Protein AF-A0A4Y8CJL8-F1 (afdb_monomer_lite)

Foldseek 3Di:
DDDPDPPDGVVVVVVVVVVVVVVVVVLVVVQLVPPQADDDPNADPNHHHDDCPPPQWDWDWDQDPNDTDTDTGHDDDDQADPVRDGDD

Secondary structure (DS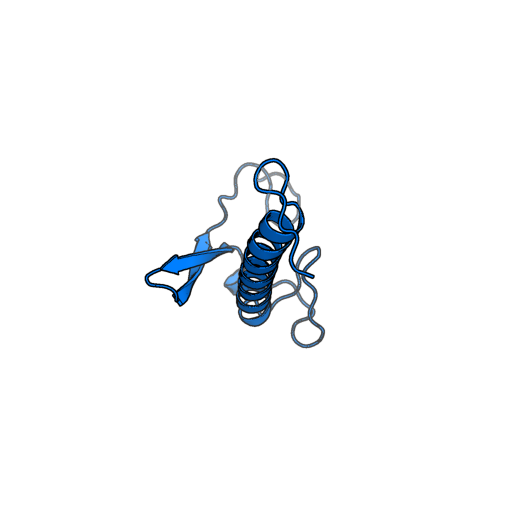SP, 8-state):
-----SSS-HHHHHHHHHHHHHHHHHHHHHHHHH--S-BTTB--SSS-S--HHHH-EEEEEEEETTEEEEEEEE----SB-TTSPBP-

Sequence (88 aa):
IPNPNEVMNTAFTDYVELGNLILLSRCACLAARNRLESRGAHTREDYPKRDDKNFLKHSIVNLENDELKLSYKDVVVTEFSLDGRRVQ

Structure (mmCIF, N/CA/C/O backbone):
data_AF-A0A4Y8CJL8-F1
#
_entry.id   AF-A0A4Y8CJL8-F1
#
loop_
_atom_site.group_PDB
_atom_site.id
_atom_site.type_symbol
_atom_site.label_atom_id
_atom_site.label_alt_id
_atom_site.label_comp_id
_atom_site.label_asym_id
_atom_site.label_entity_id
_atom_site.label_seq_id
_atom_site.pdbx_PDB_ins_code
_atom_site.Cartn_x
_atom_site.Cartn_y
_atom_site.Cartn_z
_atom_site.occupancy
_atom_site.B_iso_or_equiv
_atom_site.auth_seq_id
_atom_site.auth_comp_id
_atom_site.auth_asym_id
_atom_site.auth_atom_id
_atom_site.pdbx_PDB_model_num
ATOM 1 N N . ILE A 1 1 ? 4.033 5.800 -29.006 1.00 62.91 1 ILE A N 1
ATOM 2 C CA . ILE A 1 1 ? 4.840 6.624 -29.937 1.00 62.91 1 ILE A CA 1
ATOM 3 C C . ILE A 1 1 ? 6.276 6.143 -29.793 1.00 62.91 1 ILE A C 1
ATOM 5 O O . ILE A 1 1 ? 6.827 6.337 -28.717 1.00 62.91 1 ILE A O 1
ATOM 9 N N . PRO A 1 2 ? 6.847 5.419 -30.768 1.00 73.12 2 PRO A N 1
ATOM 10 C CA . PRO A 1 2 ? 8.240 4.994 -30.681 1.00 73.12 2 PRO A CA 1
ATOM 11 C C . PRO A 1 2 ? 9.154 6.214 -30.838 1.00 73.12 2 PRO A C 1
ATOM 13 O O . PRO A 1 2 ? 9.012 6.956 -31.808 1.00 73.12 2 PRO A O 1
ATOM 16 N N . ASN A 1 3 ? 10.075 6.426 -29.897 1.00 77.62 3 ASN A N 1
ATOM 17 C CA . ASN A 1 3 ? 11.167 7.387 -30.042 1.00 77.62 3 ASN A CA 1
ATOM 18 C C . ASN A 1 3 ? 12.452 6.594 -30.363 1.00 77.62 3 ASN A C 1
ATOM 20 O O . ASN A 1 3 ? 12.858 5.773 -29.541 1.00 77.62 3 ASN A O 1
ATOM 24 N N . PRO A 1 4 ? 13.061 6.781 -31.548 1.00 80.44 4 PRO A N 1
ATOM 25 C CA . PRO A 1 4 ? 14.248 6.039 -31.972 1.00 80.44 4 PRO A CA 1
ATOM 26 C C . PRO A 1 4 ? 15.565 6.602 -31.406 1.00 80.44 4 PRO A C 1
ATOM 28 O O . PRO A 1 4 ? 16.624 6.054 -31.690 1.00 80.44 4 PRO A O 1
ATOM 31 N N . ASN A 1 5 ? 15.536 7.705 -30.650 1.00 82.19 5 ASN A N 1
ATOM 32 C CA . ASN A 1 5 ? 16.737 8.309 -30.075 1.00 82.19 5 ASN A CA 1
ATOM 33 C C . ASN A 1 5 ? 17.238 7.489 -28.878 1.00 82.19 5 ASN A C 1
ATOM 35 O O . ASN A 1 5 ? 16.573 7.436 -27.849 1.00 82.19 5 ASN A O 1
ATOM 39 N N . GLU A 1 6 ? 18.421 6.891 -28.998 1.00 80.06 6 GLU A N 1
ATOM 40 C CA . GLU A 1 6 ? 19.012 6.024 -27.969 1.00 80.06 6 GLU A CA 1
ATOM 41 C C . GLU A 1 6 ? 19.570 6.784 -26.752 1.00 80.06 6 GLU A C 1
ATOM 43 O O . GLU A 1 6 ? 19.721 6.198 -25.684 1.00 80.06 6 GLU A O 1
ATOM 48 N N . VAL A 1 7 ? 19.858 8.087 -26.876 1.00 85.69 7 VAL A N 1
ATOM 49 C CA . VAL A 1 7 ? 20.530 8.871 -25.820 1.00 85.69 7 VAL A CA 1
ATOM 50 C C . VAL A 1 7 ? 19.537 9.457 -24.815 1.00 85.69 7 VAL A C 1
ATOM 52 O O . VAL A 1 7 ? 19.812 9.498 -23.619 1.00 85.69 7 VAL A O 1
ATOM 55 N N . MET A 1 8 ? 18.373 9.917 -25.282 1.00 87.25 8 MET A N 1
ATOM 56 C CA . MET A 1 8 ? 17.339 10.522 -24.432 1.00 87.25 8 MET A CA 1
ATOM 57 C C . MET A 1 8 ? 15.948 10.049 -24.860 1.00 87.25 8 MET A C 1
ATOM 59 O O . MET A 1 8 ? 15.119 10.813 -25.364 1.00 87.25 8 MET A O 1
ATOM 63 N N . ASN A 1 9 ? 15.700 8.752 -24.680 1.00 89.50 9 ASN A N 1
ATOM 64 C CA . ASN A 1 9 ? 14.416 8.140 -24.990 1.00 89.50 9 ASN A CA 1
ATOM 65 C C . ASN A 1 9 ? 13.402 8.343 -23.855 1.00 89.50 9 ASN A C 1
ATOM 67 O O . ASN A 1 9 ? 13.173 7.447 -23.045 1.00 89.50 9 ASN A O 1
ATOM 71 N N . THR A 1 10 ? 12.761 9.508 -23.799 1.00 90.50 10 THR A N 1
ATOM 72 C CA . THR A 1 10 ? 11.726 9.772 -22.783 1.00 90.50 10 THR A CA 1
ATOM 73 C C . THR A 1 10 ? 10.541 8.811 -22.887 1.00 90.50 10 THR A C 1
ATOM 75 O O . THR A 1 10 ? 10.014 8.396 -21.867 1.00 90.50 10 THR A O 1
ATOM 78 N N . ALA A 1 11 ? 10.182 8.363 -24.097 1.00 91.19 11 ALA A N 1
ATOM 79 C CA . ALA A 1 11 ? 9.082 7.417 -24.295 1.00 91.19 11 ALA A CA 1
ATOM 80 C C . ALA A 1 11 ? 9.348 6.053 -23.632 1.00 91.19 11 ALA A C 1
ATOM 82 O O . ALA A 1 11 ? 8.411 5.385 -23.198 1.00 91.19 11 ALA A O 1
ATOM 83 N N . PHE A 1 12 ? 10.615 5.635 -23.548 1.00 90.50 12 PHE A N 1
ATOM 84 C CA . PHE A 1 12 ? 11.001 4.445 -22.794 1.00 90.50 12 PHE A CA 1
ATOM 85 C C . PHE A 1 12 ? 10.841 4.666 -21.285 1.00 90.50 12 PHE A C 1
ATOM 87 O O . PHE A 1 12 ? 10.244 3.827 -20.610 1.00 90.50 12 PHE A O 1
ATOM 94 N N . THR A 1 13 ? 11.312 5.803 -20.766 1.00 91.94 13 THR A N 1
ATOM 95 C CA . THR A 1 13 ? 11.150 6.166 -19.349 1.00 91.94 13 THR A CA 1
ATOM 96 C C . THR A 1 13 ? 9.675 6.219 -18.952 1.00 91.94 13 THR A C 1
ATOM 98 O O . THR A 1 13 ? 9.290 5.558 -17.991 1.00 91.94 13 THR A O 1
ATOM 101 N N . ASP A 1 14 ? 8.836 6.892 -19.743 1.00 93.19 14 ASP A N 1
ATOM 102 C CA . ASP A 1 14 ? 7.390 6.997 -19.508 1.00 93.19 14 ASP A CA 1
ATOM 103 C C . ASP A 1 14 ? 6.728 5.611 -19.427 1.00 93.19 14 ASP A C 1
ATOM 105 O O . ASP A 1 14 ? 5.829 5.377 -18.619 1.00 93.19 14 ASP A O 1
ATOM 109 N N . TYR A 1 15 ? 7.177 4.660 -20.253 1.00 93.56 15 TYR A N 1
ATOM 110 C CA . TYR A 1 15 ? 6.645 3.299 -20.253 1.00 93.56 15 TYR A CA 1
ATOM 111 C C . TYR A 1 15 ? 7.003 2.530 -18.973 1.00 93.56 15 TYR A C 1
ATOM 113 O O . TYR A 1 15 ? 6.161 1.829 -18.408 1.00 93.56 15 TYR A O 1
ATOM 121 N N . VAL A 1 16 ? 8.237 2.684 -18.487 1.00 94.94 16 VAL A N 1
ATOM 122 C CA . VAL A 1 16 ? 8.682 2.100 -17.212 1.00 94.94 16 VAL A CA 1
ATOM 123 C C . VAL A 1 16 ? 7.907 2.717 -16.045 1.00 94.94 16 VAL A C 1
ATOM 125 O O . VAL A 1 16 ? 7.400 2.002 -15.178 1.00 94.94 16 VAL A O 1
ATOM 128 N N . GLU A 1 17 ? 7.755 4.041 -16.041 1.00 96.94 17 GLU A N 1
ATOM 129 C CA . GLU A 1 17 ? 7.005 4.767 -15.016 1.00 96.94 17 GLU A CA 1
ATOM 130 C C . GLU A 1 17 ? 5.523 4.388 -15.002 1.00 96.94 17 GLU A C 1
ATOM 132 O O . GLU A 1 17 ? 4.949 4.193 -13.928 1.00 96.94 17 GLU A O 1
ATOM 137 N N . LEU A 1 18 ? 4.912 4.188 -16.172 1.00 97.25 18 LEU A N 1
ATOM 138 C CA . LEU A 1 18 ? 3.544 3.688 -16.281 1.00 97.25 18 LEU A CA 1
ATOM 139 C C . LEU A 1 18 ? 3.383 2.331 -15.581 1.00 97.25 18 LEU A C 1
ATOM 141 O O . LEU A 1 18 ? 2.411 2.128 -14.850 1.00 97.25 18 LEU A O 1
ATOM 145 N N . GLY A 1 19 ? 4.348 1.420 -15.747 1.00 96.81 19 GLY A N 1
ATOM 146 C CA . GLY A 1 19 ? 4.371 0.144 -15.029 1.00 96.81 19 GLY A CA 1
ATOM 147 C C . GLY A 1 19 ? 4.395 0.327 -13.508 1.00 96.81 19 GLY A C 1
ATOM 148 O O . GLY A 1 19 ? 3.606 -0.297 -12.791 1.00 96.81 19 GLY A O 1
ATOM 149 N N . ASN A 1 20 ? 5.232 1.243 -13.016 1.00 96.94 20 ASN A N 1
ATOM 150 C CA . ASN A 1 20 ? 5.331 1.562 -11.590 1.00 96.94 20 ASN A CA 1
ATOM 151 C C . ASN A 1 20 ? 4.025 2.151 -11.036 1.00 96.94 20 ASN A C 1
ATOM 153 O O . ASN A 1 20 ? 3.571 1.750 -9.963 1.00 96.94 20 ASN A O 1
ATOM 157 N N . LEU A 1 21 ? 3.386 3.062 -11.774 1.00 98.19 21 LEU A N 1
ATOM 158 C CA . LEU A 1 21 ? 2.107 3.660 -11.381 1.00 98.19 21 LEU A CA 1
ATOM 159 C C . LEU A 1 21 ? 0.999 2.609 -11.286 1.00 98.19 21 LEU A C 1
ATOM 161 O O . LEU A 1 21 ? 0.246 2.588 -10.308 1.00 98.19 21 LEU A O 1
ATOM 165 N N . ILE A 1 22 ? 0.925 1.695 -12.257 1.00 97.31 22 ILE A N 1
ATOM 166 C CA . ILE A 1 22 ? -0.037 0.590 -12.230 1.00 97.31 22 ILE A CA 1
ATOM 167 C C . ILE A 1 22 ? 0.220 -0.298 -11.007 1.00 97.31 22 ILE A C 1
ATOM 169 O O . ILE A 1 22 ? -0.722 -0.617 -10.279 1.00 97.31 22 ILE A O 1
ATOM 173 N N . LEU A 1 23 ? 1.474 -0.655 -10.727 1.00 96.94 23 LEU A N 1
ATOM 174 C CA . LEU A 1 23 ? 1.824 -1.471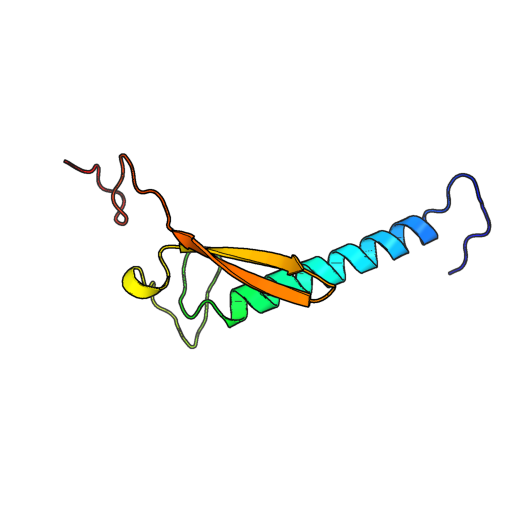 -9.564 1.00 96.94 23 LEU A CA 1
ATOM 175 C C . LEU A 1 23 ? 1.411 -0.797 -8.245 1.00 96.94 23 LEU A C 1
ATOM 177 O O . LEU A 1 23 ? 0.714 -1.408 -7.433 1.00 96.94 23 LEU A O 1
ATOM 181 N N . LEU A 1 24 ? 1.768 0.476 -8.056 1.00 97.38 24 LEU A N 1
ATOM 182 C CA . LEU A 1 24 ? 1.424 1.240 -6.854 1.00 97.38 24 LEU A CA 1
ATOM 183 C C . LEU A 1 24 ? -0.091 1.404 -6.687 1.00 97.38 24 LEU A C 1
ATOM 185 O O . LEU A 1 24 ? -0.604 1.257 -5.576 1.00 97.38 24 LEU A O 1
ATOM 189 N N . SER A 1 25 ? -0.822 1.640 -7.782 1.00 98.12 25 SER A N 1
ATOM 190 C CA . SER A 1 25 ? -2.286 1.736 -7.747 1.00 98.12 25 SER A CA 1
ATOM 191 C C . SER A 1 25 ? -2.929 0.430 -7.266 1.00 98.12 25 SER A C 1
ATOM 193 O O . SER A 1 25 ? -3.813 0.453 -6.408 1.00 98.12 25 SER A O 1
ATOM 195 N N . ARG A 1 26 ? -2.426 -0.727 -7.720 1.00 97.75 26 ARG A N 1
ATOM 196 C CA . ARG A 1 26 ? -2.893 -2.046 -7.267 1.00 97.75 26 ARG A CA 1
ATOM 197 C C . ARG A 1 26 ? -2.619 -2.258 -5.781 1.00 97.75 26 ARG A C 1
ATOM 199 O O . ARG A 1 26 ? -3.506 -2.743 -5.076 1.00 97.75 26 ARG A O 1
ATOM 206 N N . CYS A 1 27 ? -1.444 -1.860 -5.290 1.00 97.75 27 CYS A N 1
ATOM 207 C CA . CYS A 1 27 ? -1.118 -1.911 -3.862 1.00 97.75 27 CYS A CA 1
ATOM 208 C C . CYS A 1 27 ? -2.093 -1.065 -3.029 1.00 97.75 27 CYS A C 1
ATOM 210 O O . CYS A 1 27 ? -2.638 -1.552 -2.036 1.00 97.75 27 CYS A O 1
ATOM 212 N N . ALA A 1 28 ? -2.359 0.172 -3.459 1.00 97.38 28 ALA A N 1
ATOM 213 C CA . ALA A 1 28 ? -3.283 1.075 -2.779 1.00 97.38 28 ALA A CA 1
ATOM 214 C C . ALA A 1 28 ? -4.713 0.509 -2.746 1.00 97.38 28 ALA A C 1
ATOM 216 O O . ALA A 1 28 ? -5.320 0.439 -1.676 1.00 97.38 28 ALA A O 1
ATOM 217 N N . CYS A 1 29 ? -5.228 0.024 -3.881 1.00 97.44 29 CYS A N 1
ATOM 218 C CA . CYS A 1 29 ? -6.550 -0.600 -3.955 1.00 97.44 29 CYS A CA 1
ATOM 219 C C . CYS A 1 29 ? -6.653 -1.852 -3.071 1.00 97.44 29 CYS A C 1
ATOM 221 O O . CYS A 1 29 ? -7.658 -2.034 -2.380 1.00 97.44 29 CYS A O 1
ATOM 223 N N . LEU A 1 30 ? -5.622 -2.706 -3.053 1.00 97.88 30 LEU A N 1
ATOM 224 C CA . LEU A 1 30 ? -5.600 -3.904 -2.213 1.00 97.88 30 LEU A CA 1
ATOM 225 C C . LEU A 1 30 ? -5.656 -3.541 -0.724 1.00 97.88 30 LEU A C 1
ATOM 227 O O . LEU A 1 30 ? -6.451 -4.123 0.016 1.00 97.88 30 LEU A O 1
ATOM 231 N N . ALA A 1 31 ? -4.853 -2.572 -0.282 1.00 97.69 31 ALA A N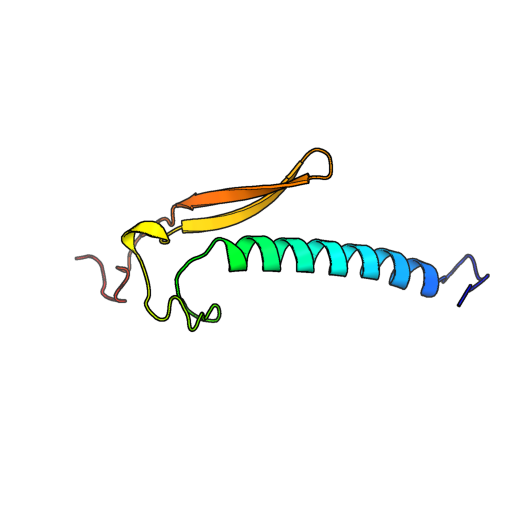 1
ATOM 232 C CA . ALA A 1 31 ? -4.861 -2.112 1.104 1.00 97.69 31 ALA A CA 1
ATOM 233 C C . ALA A 1 31 ? -6.205 -1.461 1.483 1.00 97.69 31 ALA A C 1
ATOM 235 O O . ALA A 1 31 ? -6.798 -1.826 2.500 1.00 97.69 31 ALA A O 1
ATOM 236 N N . ALA A 1 32 ? -6.724 -0.563 0.639 1.00 97.38 32 ALA A N 1
ATOM 237 C CA . ALA A 1 32 ? -7.982 0.149 0.869 1.00 97.38 32 ALA A CA 1
ATOM 238 C C . ALA A 1 32 ? -9.187 -0.801 0.962 1.00 97.38 32 ALA A C 1
ATOM 240 O O . ALA A 1 32 ? -10.036 -0.649 1.844 1.00 97.38 32 ALA A O 1
ATOM 241 N N . ARG A 1 33 ? -9.240 -1.825 0.099 1.00 97.12 33 ARG A N 1
ATOM 242 C CA . ARG A 1 33 ? -10.315 -2.828 0.098 1.00 97.12 33 ARG A CA 1
ATOM 243 C C . ARG A 1 33 ? -10.354 -3.637 1.394 1.00 97.12 33 ARG A C 1
ATOM 245 O O . ARG A 1 33 ? -11.439 -3.889 1.913 1.00 97.12 33 ARG A O 1
ATOM 252 N N . ASN A 1 34 ? -9.190 -4.034 1.909 1.00 97.38 34 ASN A N 1
ATOM 253 C CA . ASN A 1 34 ? -9.082 -4.865 3.112 1.00 97.38 34 ASN A CA 1
ATOM 254 C C . ASN A 1 34 ? -9.173 -4.064 4.424 1.00 97.38 34 ASN A C 1
ATOM 256 O O . ASN A 1 34 ? -9.392 -4.649 5.483 1.00 97.38 34 ASN A O 1
ATOM 260 N N . ARG A 1 35 ? -9.002 -2.737 4.389 1.00 97.69 35 ARG A N 1
ATOM 261 C CA . ARG A 1 35 ? -9.192 -1.869 5.558 1.00 97.69 35 ARG A CA 1
ATOM 262 C C . ARG A 1 35 ? -10.661 -1.448 5.672 1.00 97.69 35 ARG A C 1
ATOM 264 O O . ARG A 1 35 ? -11.103 -0.510 5.007 1.00 97.69 35 ARG A O 1
ATOM 271 N N . LEU A 1 36 ? -11.406 -2.168 6.511 1.00 97.38 36 LEU A N 1
ATOM 272 C CA . LEU A 1 36 ? -12.852 -2.014 6.736 1.00 97.38 36 LEU A CA 1
ATOM 273 C C . LEU A 1 36 ? -13.146 -1.014 7.872 1.00 97.38 36 LEU A C 1
ATOM 275 O O . LEU A 1 36 ? -13.867 -1.314 8.818 1.00 97.38 36 LEU A O 1
ATOM 279 N N . GLU A 1 37 ? -12.542 0.169 7.798 1.00 97.62 37 GLU A N 1
ATOM 280 C CA . GLU A 1 37 ? -12.810 1.303 8.693 1.00 97.62 37 GLU A CA 1
ATOM 281 C C . GLU A 1 37 ? -12.622 2.623 7.936 1.00 97.62 37 GLU A C 1
ATOM 283 O O . GLU A 1 37 ? -12.104 2.630 6.815 1.00 97.62 37 GLU A O 1
ATOM 288 N N . SER A 1 38 ? -12.953 3.739 8.587 1.00 97.31 38 SER A N 1
ATOM 289 C CA . SER A 1 38 ? -12.603 5.085 8.126 1.00 97.31 38 SER A CA 1
ATOM 290 C C . SER A 1 38 ? -11.671 5.778 9.119 1.00 97.31 38 SER A C 1
ATOM 292 O O . SER A 1 38 ? -11.971 5.866 10.312 1.00 97.31 38 SER A O 1
ATOM 294 N N . ARG A 1 39 ? -10.523 6.270 8.637 1.00 94.94 39 ARG A N 1
ATOM 295 C CA . ARG A 1 39 ? -9.497 6.951 9.440 1.00 94.94 39 ARG A CA 1
ATOM 296 C C . ARG A 1 39 ? -8.675 7.915 8.582 1.00 94.94 39 ARG A C 1
ATOM 298 O O . ARG A 1 39 ? -7.984 7.500 7.651 1.00 94.94 39 ARG A O 1
ATOM 305 N N . GLY A 1 40 ? -8.670 9.193 8.959 1.00 93.62 40 GLY A N 1
ATOM 306 C CA . GLY A 1 40 ? -7.909 10.226 8.251 1.00 93.62 40 GLY A CA 1
ATOM 307 C C . GLY A 1 40 ? -8.404 10.391 6.813 1.00 93.62 40 GLY A C 1
ATOM 308 O O . GLY A 1 40 ? -9.586 10.625 6.598 1.00 93.62 40 GLY A O 1
ATOM 309 N N . ALA A 1 41 ? -7.505 10.256 5.835 1.00 95.75 41 ALA A N 1
ATOM 310 C CA . ALA A 1 41 ? -7.845 10.374 4.414 1.00 95.75 41 ALA A CA 1
ATOM 311 C C . ALA A 1 41 ? -8.568 9.140 3.838 1.00 95.75 41 ALA A C 1
ATOM 313 O O . ALA A 1 41 ? -9.242 9.248 2.817 1.00 95.75 41 ALA A O 1
ATOM 314 N N . HIS A 1 42 ? -8.446 7.968 4.470 1.00 97.31 42 HIS A N 1
ATOM 315 C CA . HIS A 1 42 ? -9.156 6.763 4.036 1.00 97.31 42 HIS A CA 1
ATOM 316 C C . HIS A 1 42 ? -10.565 6.769 4.626 1.00 97.31 42 HIS A C 1
ATOM 318 O O . HIS A 1 42 ? -10.721 6.579 5.833 1.00 97.31 42 HIS A O 1
ATOM 324 N N . THR A 1 43 ? -11.574 6.999 3.784 1.00 96.81 43 THR A N 1
ATOM 325 C CA . THR A 1 43 ? -12.986 7.069 4.187 1.00 96.81 43 THR A CA 1
ATOM 326 C C . THR A 1 43 ? -13.832 6.144 3.326 1.00 96.81 43 THR A C 1
ATOM 328 O O . THR A 1 43 ? -13.665 6.078 2.109 1.00 96.81 43 THR A O 1
ATOM 331 N N . ARG A 1 44 ? -14.744 5.428 3.976 1.00 97.06 44 ARG A N 1
ATOM 332 C CA . ARG A 1 44 ? -15.607 4.410 3.391 1.00 97.06 44 ARG A CA 1
ATOM 333 C C . ARG A 1 44 ? -17.034 4.592 3.882 1.00 97.06 44 ARG A C 1
ATOM 335 O O . ARG A 1 44 ? -17.272 4.600 5.086 1.00 97.06 44 ARG A O 1
ATOM 342 N N . GLU A 1 45 ? -17.985 4.697 2.961 1.00 96.94 45 GLU A N 1
ATOM 343 C CA . GLU A 1 45 ? -19.406 4.862 3.302 1.00 96.94 45 GLU A CA 1
ATOM 344 C C . GLU A 1 45 ? -20.001 3.609 3.959 1.00 96.94 45 GLU A C 1
ATOM 346 O O . GLU A 1 45 ? -20.861 3.716 4.830 1.00 96.94 45 GLU A O 1
ATOM 351 N N . ASP A 1 46 ? -19.501 2.423 3.598 1.00 97.50 46 ASP A N 1
ATOM 352 C CA . ASP A 1 46 ? -19.899 1.141 4.185 1.00 97.50 46 ASP A CA 1
ATOM 353 C C . ASP A 1 46 ? -19.289 0.898 5.581 1.00 97.50 46 ASP A C 1
ATOM 355 O O .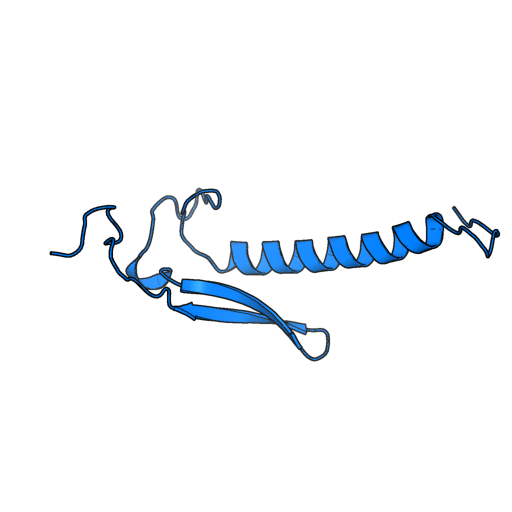 ASP A 1 46 ? -19.867 0.167 6.386 1.00 97.50 46 ASP A O 1
ATOM 359 N N . TYR A 1 47 ? -18.175 1.567 5.910 1.00 96.69 47 TYR A N 1
ATOM 360 C CA . TYR A 1 47 ? -17.518 1.521 7.225 1.00 96.69 47 TYR A CA 1
ATOM 361 C C . TYR A 1 47 ? -17.133 2.931 7.709 1.00 96.69 47 TYR A C 1
ATOM 363 O O . TYR A 1 47 ? -15.946 3.261 7.785 1.00 96.69 47 TYR A O 1
ATOM 371 N N . PRO A 1 48 ? -18.109 3.783 8.073 1.00 96.56 48 PRO A N 1
ATOM 372 C CA . PRO A 1 48 ? -17.870 5.212 8.298 1.00 96.56 48 PRO A CA 1
ATOM 373 C C . PRO A 1 48 ? -17.159 5.531 9.620 1.00 96.56 48 PRO A C 1
ATOM 375 O O . PRO A 1 48 ? -16.728 6.660 9.840 1.00 96.56 48 PRO A O 1
ATOM 378 N N . LYS A 1 49 ? -17.058 4.563 10.537 1.00 96.19 49 LYS A N 1
ATOM 379 C CA . LYS A 1 49 ? -16.477 4.757 11.873 1.00 96.19 49 LYS A CA 1
ATOM 380 C C . LYS A 1 49 ? -15.027 4.271 11.931 1.00 96.19 49 LYS A C 1
ATOM 382 O O . LYS A 1 49 ? -14.638 3.353 11.210 1.00 96.19 49 LYS A O 1
ATOM 387 N N . ARG A 1 50 ? -14.253 4.873 12.839 1.00 94.94 50 ARG A N 1
ATOM 388 C CA . ARG A 1 50 ? -12.916 4.410 13.240 1.00 94.94 50 ARG A CA 1
ATOM 389 C C . ARG A 1 50 ? -13.040 3.117 14.049 1.00 94.94 50 ARG A C 1
ATOM 391 O O . ARG A 1 50 ? -13.875 3.053 14.952 1.00 94.94 50 ARG A O 1
ATOM 398 N N . ASP A 1 51 ? -12.199 2.125 13.768 1.00 94.56 51 ASP A N 1
ATOM 399 C CA . ASP A 1 51 ? -12.144 0.850 14.491 1.00 94.56 51 ASP A CA 1
ATOM 400 C C . ASP A 1 51 ? -10.724 0.579 15.013 1.00 94.56 51 ASP A C 1
ATOM 402 O O . ASP A 1 51 ? -9.881 -0.058 14.376 1.00 94.56 51 ASP A O 1
ATOM 406 N N . ASP A 1 52 ? -10.461 1.064 16.226 1.00 92.44 52 ASP A N 1
ATOM 407 C CA . ASP A 1 52 ? -9.173 0.882 16.898 1.00 92.44 52 ASP A CA 1
ATOM 408 C C . ASP A 1 52 ? -8.941 -0.554 17.394 1.00 92.44 52 ASP A C 1
ATOM 410 O O . ASP A 1 52 ? -7.798 -0.922 17.651 1.00 92.44 52 ASP A O 1
ATOM 414 N N . LYS A 1 53 ? -9.981 -1.392 17.505 1.00 92.06 53 LYS A N 1
ATOM 415 C CA . LYS A 1 53 ? -9.812 -2.785 17.951 1.00 92.06 53 LYS A CA 1
ATOM 416 C C . LYS A 1 53 ? -9.238 -3.645 16.835 1.00 92.06 53 LYS A C 1
ATOM 418 O O . LYS A 1 53 ? -8.318 -4.423 17.066 1.00 92.06 53 LYS A O 1
ATOM 423 N N . ASN A 1 54 ? -9.777 -3.500 15.625 1.00 94.06 54 ASN A N 1
ATOM 424 C CA . ASN A 1 54 ? -9.401 -4.359 14.507 1.00 94.06 54 ASN A CA 1
ATOM 425 C C . ASN A 1 54 ? -8.383 -3.734 13.562 1.00 94.06 54 ASN A C 1
ATOM 427 O O . ASN A 1 54 ? -7.730 -4.495 12.856 1.00 94.06 54 ASN A O 1
ATOM 431 N N . PHE A 1 55 ? -8.233 -2.405 13.512 1.00 94.88 55 PHE A N 1
ATOM 432 C CA . PHE A 1 55 ? -7.430 -1.723 12.487 1.00 94.88 55 PHE A CA 1
ATOM 433 C C . PHE A 1 55 ? -6.400 -0.727 13.033 1.00 94.88 55 PHE A C 1
ATOM 435 O O . PHE A 1 55 ? -5.807 0.028 12.254 1.00 94.88 55 PHE A O 1
ATOM 442 N N . LEU A 1 56 ? -6.078 -0.773 14.329 1.00 94.06 56 LEU A N 1
ATOM 443 C CA . LEU A 1 56 ? -4.934 -0.045 14.889 1.00 94.06 56 LEU A CA 1
ATOM 444 C C . LEU A 1 56 ? -3.586 -0.697 14.518 1.00 94.06 56 LEU A C 1
ATOM 446 O O . LEU A 1 56 ? -2.832 -1.191 15.348 1.00 94.06 56 LEU A O 1
ATOM 450 N N . LYS A 1 57 ? -3.306 -0.722 13.219 1.00 95.56 57 LYS A N 1
ATOM 451 C CA . LYS A 1 57 ? -2.125 -1.312 12.592 1.00 95.56 57 LYS A CA 1
ATOM 452 C C . LYS A 1 57 ? -1.890 -0.683 11.227 1.00 95.56 57 LYS A C 1
ATOM 454 O O . LYS A 1 57 ? -2.823 -0.217 10.561 1.00 95.56 57 LYS A O 1
ATOM 459 N N . HIS A 1 58 ? -0.639 -0.695 10.801 1.00 96.56 58 HIS A N 1
ATOM 460 C CA . HIS A 1 58 ? -0.225 -0.328 9.459 1.00 96.56 58 HIS A CA 1
ATOM 461 C C . HIS A 1 58 ? -0.549 -1.460 8.486 1.00 96.56 58 HIS A C 1
ATOM 463 O O . HIS A 1 58 ? -0.291 -2.624 8.781 1.00 96.56 58 HIS A O 1
ATOM 469 N N . SER A 1 59 ? -1.104 -1.112 7.327 1.00 97.44 59 SER A N 1
ATOM 470 C CA . SER A 1 59 ? -1.270 -2.026 6.196 1.00 97.44 59 SER A CA 1
ATOM 471 C C . SER A 1 59 ? -0.004 -1.989 5.347 1.00 97.44 59 SER A C 1
ATOM 473 O O . SER A 1 59 ? 0.379 -0.921 4.879 1.00 97.44 59 SER A O 1
ATOM 475 N N . ILE A 1 60 ? 0.644 -3.136 5.163 1.00 97.62 60 ILE A N 1
ATOM 476 C CA . ILE A 1 60 ? 1.897 -3.263 4.415 1.00 97.62 60 ILE A CA 1
ATOM 477 C C . ILE A 1 60 ? 1.650 -4.206 3.244 1.00 97.62 60 ILE A C 1
ATOM 479 O O . ILE A 1 60 ? 1.303 -5.368 3.447 1.00 97.62 60 ILE A O 1
ATOM 483 N N . VAL A 1 61 ? 1.820 -3.711 2.020 1.00 97.62 61 VAL A N 1
ATOM 484 C CA . VAL A 1 61 ? 1.728 -4.533 0.810 1.00 97.62 61 VAL A CA 1
ATOM 485 C C . VAL A 1 61 ? 3.136 -4.817 0.310 1.00 97.62 61 VAL A C 1
ATOM 487 O O . VAL A 1 61 ? 3.871 -3.883 0.003 1.00 97.62 61 VAL A O 1
ATOM 490 N N . ASN A 1 62 ? 3.487 -6.097 0.218 1.00 97.00 62 ASN A N 1
ATOM 491 C CA . ASN A 1 62 ? 4.757 -6.567 -0.326 1.00 97.00 62 ASN A CA 1
ATOM 492 C C . ASN A 1 62 ? 4.515 -7.264 -1.666 1.00 97.00 62 ASN A C 1
ATOM 494 O O . ASN A 1 62 ? 3.482 -7.906 -1.855 1.00 97.00 62 ASN A O 1
ATOM 498 N N . LEU A 1 63 ? 5.476 -7.152 -2.579 1.00 95.56 63 LEU A N 1
ATOM 499 C CA . LEU A 1 63 ? 5.511 -7.933 -3.812 1.00 95.56 63 LEU A CA 1
ATOM 500 C C . LEU A 1 63 ? 6.415 -9.150 -3.581 1.00 95.56 63 LEU A C 1
ATOM 502 O O . LEU A 1 63 ? 7.613 -8.991 -3.358 1.00 95.56 63 LEU A O 1
ATOM 506 N N . GLU A 1 64 ? 5.845 -10.350 -3.617 1.00 95.06 64 GLU A N 1
ATOM 507 C CA . GLU A 1 64 ? 6.561 -11.617 -3.454 1.00 95.06 64 GLU A CA 1
ATOM 508 C C . GLU A 1 64 ? 6.206 -12.542 -4.619 1.00 95.06 64 GLU A C 1
ATOM 510 O O . GLU A 1 64 ? 5.032 -12.841 -4.812 1.00 95.06 64 GLU A O 1
ATOM 515 N N . ASN A 1 65 ? 7.201 -13.023 -5.373 1.00 93.94 65 ASN A N 1
ATOM 516 C CA . ASN A 1 65 ? 6.992 -13.912 -6.529 1.00 93.94 65 ASN A CA 1
ATOM 517 C C . ASN A 1 65 ? 5.936 -13.376 -7.523 1.00 93.94 65 ASN A C 1
ATOM 519 O O . ASN A 1 65 ? 5.040 -14.110 -7.927 1.00 93.94 65 ASN A O 1
ATOM 523 N N . ASP A 1 66 ? 6.008 -12.083 -7.859 1.00 91.62 66 ASP A N 1
ATOM 524 C CA . ASP A 1 66 ? 5.041 -11.364 -8.710 1.00 91.62 66 ASP A CA 1
ATOM 525 C C . ASP A 1 66 ? 3.596 -11.272 -8.172 1.00 91.62 66 ASP A C 1
ATOM 527 O O . ASP A 1 66 ? 2.699 -10.756 -8.847 1.00 91.62 66 ASP A O 1
ATOM 531 N N . GLU A 1 67 ? 3.361 -11.666 -6.918 1.00 95.00 67 GLU A N 1
ATOM 532 C CA . GLU A 1 67 ? 2.074 -11.533 -6.238 1.00 95.00 67 GLU A CA 1
ATOM 533 C C . GLU A 1 67 ? 2.106 -10.468 -5.135 1.00 95.00 67 GLU A C 1
ATOM 535 O O . GLU A 1 67 ? 3.045 -10.363 -4.345 1.00 95.00 67 GLU A O 1
ATOM 540 N N . LEU A 1 68 ? 1.036 -9.673 -5.053 1.00 96.88 68 LEU A N 1
ATOM 541 C CA . LEU A 1 68 ? 0.872 -8.668 -4.003 1.00 96.88 68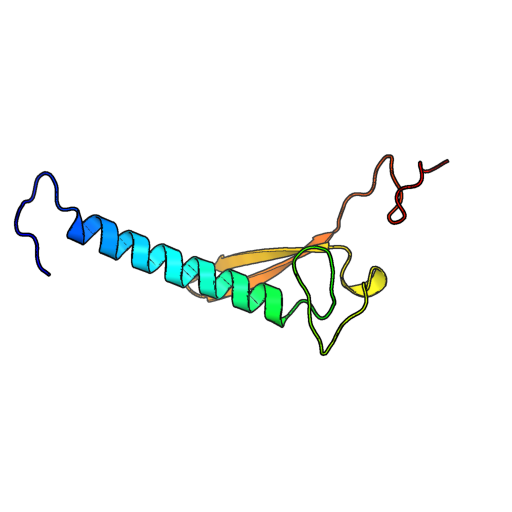 LEU A CA 1
ATOM 542 C C . LEU A 1 68 ? 0.274 -9.303 -2.748 1.00 96.88 68 LEU A C 1
ATOM 544 O O . LEU A 1 68 ? -0.896 -9.692 -2.740 1.00 96.88 68 LEU A O 1
ATOM 548 N N . LYS A 1 69 ? 1.052 -9.345 -1.666 1.00 97.00 69 LYS A N 1
ATOM 549 C CA . LYS A 1 69 ? 0.620 -9.854 -0.363 1.00 97.00 69 LYS A CA 1
ATOM 550 C C . LYS A 1 69 ? 0.417 -8.723 0.628 1.00 97.00 69 LYS A C 1
ATOM 552 O O . LYS A 1 69 ? 1.285 -7.875 0.820 1.00 97.00 69 LYS A O 1
ATOM 557 N N . LEU A 1 70 ? -0.739 -8.737 1.283 1.00 97.38 70 LEU A N 1
ATOM 558 C CA . LEU A 1 70 ? -1.060 -7.811 2.359 1.00 97.38 70 LEU A CA 1
ATOM 559 C C . LEU A 1 70 ? -0.660 -8.419 3.704 1.00 97.38 70 LEU A C 1
ATOM 561 O O . LEU A 1 70 ? -1.071 -9.521 4.055 1.00 97.38 70 LEU A O 1
ATOM 565 N N . SER A 1 71 ? 0.096 -7.652 4.471 1.00 96.81 71 SER A N 1
ATOM 566 C CA . SER A 1 71 ? 0.465 -7.928 5.852 1.00 96.81 71 SER A CA 1
ATOM 567 C C . SER A 1 71 ? 0.127 -6.722 6.723 1.00 96.81 71 SER A C 1
ATOM 569 O O . SER A 1 71 ? -0.224 -5.644 6.226 1.00 96.81 71 SER A O 1
ATOM 571 N N . TYR A 1 72 ? 0.207 -6.902 8.037 1.00 97.25 72 TYR A N 1
ATOM 572 C CA . TYR A 1 72 ? -0.051 -5.831 8.982 1.00 97.25 72 TYR A CA 1
ATOM 573 C C . TYR A 1 72 ? 1.038 -5.745 10.039 1.00 97.25 72 TYR A C 1
ATOM 575 O O . TYR A 1 72 ? 1.618 -6.756 10.426 1.00 97.25 72 TYR A O 1
ATOM 583 N N . LYS A 1 73 ? 1.279 -4.527 10.519 1.00 96.31 73 LYS A N 1
ATOM 584 C CA . LYS A 1 73 ? 2.223 -4.247 11.600 1.00 96.31 73 LYS A CA 1
ATOM 585 C C . LYS A 1 73 ? 1.570 -3.352 12.639 1.00 96.31 73 LYS A C 1
ATOM 587 O O . LYS A 1 73 ? 1.037 -2.303 12.284 1.00 96.31 73 LYS A O 1
ATOM 592 N N . ASP A 1 74 ? 1.634 -3.751 13.899 1.00 94.38 74 ASP A N 1
ATOM 593 C CA . ASP A 1 74 ? 1.004 -3.003 14.983 1.00 94.38 74 ASP A CA 1
ATOM 594 C C . ASP A 1 74 ? 1.635 -1.620 15.170 1.00 94.38 74 ASP A C 1
ATOM 596 O O . ASP A 1 74 ? 2.830 -1.408 14.932 1.00 94.38 74 ASP A O 1
ATOM 600 N N . VAL A 1 75 ? 0.796 -0.663 15.571 1.00 92.19 75 VAL A N 1
ATOM 601 C CA . VAL A 1 75 ? 1.237 0.698 15.886 1.00 92.19 75 VAL A CA 1
ATOM 602 C C . VAL A 1 75 ? 1.857 0.703 17.279 1.00 92.19 75 VAL A C 1
ATOM 604 O O . VAL A 1 75 ? 1.251 0.234 18.239 1.00 92.19 75 VAL A O 1
ATOM 607 N N . VAL A 1 76 ? 3.047 1.287 17.403 1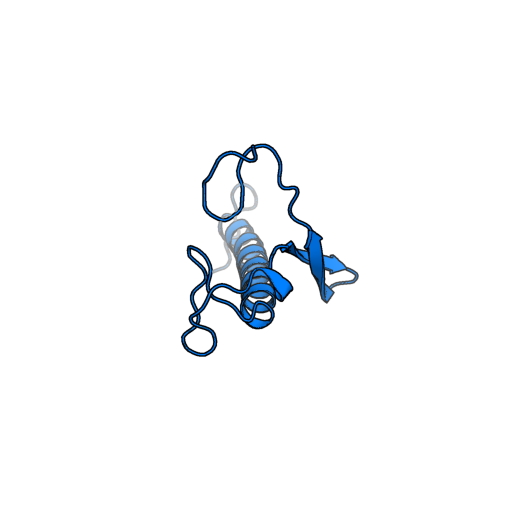.00 89.38 76 VAL A N 1
ATOM 608 C CA . VAL A 1 76 ? 3.667 1.533 18.709 1.00 89.38 76 VAL A CA 1
ATOM 609 C C . VAL A 1 76 ? 3.105 2.836 19.272 1.00 89.38 76 VAL A C 1
ATOM 611 O O . VAL A 1 76 ? 3.327 3.906 18.707 1.00 89.38 76 VAL A O 1
ATOM 614 N N . VAL A 1 77 ? 2.367 2.744 20.377 1.00 84.56 77 VAL A N 1
ATOM 615 C CA . VAL A 1 77 ? 1.845 3.904 21.111 1.00 84.56 77 VAL A CA 1
ATOM 616 C C . VAL A 1 77 ? 2.849 4.278 22.200 1.00 84.56 77 VAL A C 1
ATOM 618 O O . VAL A 1 77 ? 3.219 3.428 23.006 1.00 84.56 77 VAL A O 1
ATOM 621 N N . THR A 1 78 ? 3.311 5.530 22.203 1.00 84.62 78 THR A N 1
ATOM 622 C CA . THR A 1 78 ? 4.283 6.043 23.182 1.00 84.62 78 THR A CA 1
ATOM 623 C C . THR A 1 78 ? 3.635 7.070 24.115 1.00 84.62 78 THR A C 1
ATOM 625 O O . THR A 1 78 ? 2.898 6.692 25.018 1.00 84.62 78 THR A O 1
ATOM 628 N N . GLU A 1 79 ? 3.884 8.365 23.919 1.00 76.00 79 GLU A N 1
ATOM 629 C CA . GLU A 1 79 ? 3.525 9.422 24.877 1.00 76.00 79 GLU A CA 1
ATOM 630 C C . GLU A 1 79 ? 2.056 9.871 24.790 1.00 76.00 79 GLU A C 1
ATOM 632 O O . GLU A 1 79 ? 1.467 10.304 25.784 1.00 76.00 79 GLU A O 1
ATOM 637 N N . PHE A 1 80 ? 1.440 9.762 23.613 1.00 78.50 80 PHE A N 1
ATOM 638 C CA . PHE A 1 80 ? 0.061 10.190 23.384 1.00 78.50 80 PHE A CA 1
ATOM 639 C C . PHE A 1 80 ? -0.853 8.987 23.189 1.00 78.50 80 PHE A C 1
ATOM 641 O O . PHE A 1 80 ? -0.576 8.104 22.377 1.00 78.50 80 PHE A O 1
ATOM 648 N N . SER A 1 81 ? -1.969 8.977 23.915 1.00 77.69 81 SER A N 1
ATOM 649 C CA . SER A 1 81 ? -3.047 8.022 23.702 1.00 77.69 81 SER A CA 1
ATOM 650 C C . SER A 1 81 ? -3.774 8.309 22.384 1.00 77.69 81 SER A C 1
ATOM 652 O O . SER A 1 81 ? -3.679 9.397 21.812 1.00 77.69 81 SER A O 1
ATOM 654 N N . LEU A 1 82 ? -4.543 7.329 21.909 1.00 75.69 82 LEU A N 1
ATOM 655 C CA . LEU A 1 82 ? -5.284 7.386 20.639 1.00 75.69 82 LEU A CA 1
ATOM 656 C C . LEU A 1 82 ? -6.296 8.540 20.552 1.00 75.69 82 LEU A C 1
ATOM 658 O O . LEU A 1 82 ? -6.687 8.940 19.454 1.00 75.69 82 LEU A O 1
ATOM 662 N N . ASP A 1 83 ? -6.690 9.084 21.702 1.00 75.00 83 ASP A N 1
ATOM 663 C CA . ASP A 1 83 ? -7.621 10.206 21.823 1.00 75.00 83 ASP A CA 1
ATOM 664 C C . ASP A 1 83 ? -6.899 11.557 21.979 1.00 75.00 83 ASP A C 1
ATOM 666 O O . ASP A 1 83 ? -7.513 12.563 22.330 1.00 75.00 83 ASP A O 1
ATOM 670 N N . GLY A 1 84 ? -5.583 11.592 21.739 1.00 67.31 84 GLY A N 1
ATOM 671 C CA . GLY A 1 84 ? -4.774 12.812 21.776 1.00 67.31 84 GLY A CA 1
ATOM 672 C C . GLY A 1 84 ? -4.480 13.329 23.186 1.00 67.31 84 GLY A C 1
ATOM 673 O O . GLY A 1 84 ? -4.034 14.464 23.345 1.00 67.31 84 GLY A O 1
ATOM 674 N N . ARG A 1 85 ? -4.718 12.520 24.225 1.00 60.84 85 ARG A N 1
ATOM 675 C CA . ARG A 1 85 ? -4.369 12.857 25.614 1.00 60.84 85 ARG A CA 1
ATOM 676 C C . ARG A 1 85 ? -2.996 12.287 25.951 1.00 60.84 85 ARG A C 1
ATOM 678 O O . ARG A 1 85 ? -2.666 11.192 25.505 1.00 60.84 85 ARG A O 1
ATOM 685 N N . ARG A 1 86 ? -2.204 12.994 26.761 1.00 52.12 86 ARG A N 1
ATOM 686 C CA . ARG A 1 86 ? -0.950 12.435 27.296 1.00 52.12 86 ARG A CA 1
ATOM 687 C C . ARG A 1 86 ? -1.278 11.211 28.151 1.00 52.12 86 ARG A C 1
ATOM 689 O O . ARG A 1 86 ? -2.213 11.272 28.953 1.00 52.12 86 ARG A O 1
ATOM 696 N N . VAL A 1 87 ? -0.556 10.114 27.937 1.00 61.00 87 VAL A N 1
ATOM 697 C CA . VAL A 1 87 ? -0.643 8.925 28.792 1.00 61.00 87 VAL A CA 1
ATOM 698 C C . VAL A 1 87 ? -0.074 9.333 30.152 1.00 61.00 87 VAL A C 1
ATOM 700 O O . VAL A 1 87 ? 1.048 9.833 30.215 1.00 61.00 87 VAL A O 1
ATOM 703 N N . GLN A 1 88 ? -0.904 9.267 31.192 1.00 54.56 88 GLN A N 1
ATOM 704 C CA . GLN A 1 88 ? -0.559 9.704 32.546 1.00 54.56 88 GLN A CA 1
ATOM 705 C C . GLN A 1 88 ? 0.306 8.659 33.249 1.00 54.56 88 GLN A C 1
ATOM 707 O O . GLN A 1 88 ? 0.037 7.455 33.029 1.00 54.56 88 GLN A O 1
#

pLDDT: mean 90.72, std 10.56, range [52.12, 98.19]

Radius of gyration: 19.52 Å; chains: 1; bounding box: 40×27×64 Å